Protein AF-A0A268RLD9-F1 (afdb_monomer)

Sequence (126 aa):
MLMVCHHLDPSVPEDLAFADSRIRKETIAAEDILHDLGVFSIISSDSQAMGRVGEVISRTWQTADKMKRQRGEMVVGEENDNERVKRYISKYTINPAITHGISDYVGSIEVGKVADFVLWDPGFFG

Structure (mmCIF, N/CA/C/O backbone):
data_AF-A0A268RLD9-F1
#
_entry.id   AF-A0A268RLD9-F1
#
loop_
_atom_site.group_PDB
_atom_site.id
_atom_site.type_symbol
_atom_site.label_atom_id
_atom_site.label_alt_id
_atom_site.label_comp_id
_atom_site.label_asym_id
_atom_site.label_entity_id
_atom_site.label_seq_id
_atom_site.pdbx_PDB_ins_code
_atom_site.Cartn_x
_atom_site.Cartn_y
_atom_site.Cartn_z
_atom_site.occupancy
_atom_site.B_iso_or_equiv
_atom_site.auth_seq_id
_atom_site.auth_comp_id
_atom_site.auth_asym_id
_atom_site.auth_atom_id
_atom_site.pdbx_PDB_model_num
ATOM 1 N N . MET A 1 1 ? 14.833 -8.128 -11.875 1.00 88.94 1 MET A N 1
ATOM 2 C CA . MET A 1 1 ? 13.409 -8.320 -11.520 1.00 88.94 1 MET A CA 1
ATOM 3 C C . MET A 1 1 ? 12.530 -8.117 -12.749 1.00 88.94 1 MET A C 1
ATOM 5 O O . MET A 1 1 ? 12.108 -9.119 -13.299 1.00 88.94 1 MET A O 1
ATOM 9 N N . LEU A 1 2 ? 12.359 -6.882 -13.242 1.00 94.56 2 LEU A N 1
ATOM 10 C CA . LEU A 1 2 ? 11.493 -6.558 -14.391 1.00 94.56 2 LEU A CA 1
ATOM 11 C C . LEU A 1 2 ? 11.781 -7.402 -15.648 1.00 94.56 2 LEU A C 1
ATOM 13 O O . LEU A 1 2 ? 10.852 -7.985 -16.196 1.00 94.56 2 LEU A O 1
ATOM 17 N N . MET A 1 3 ? 13.057 -7.543 -16.037 1.00 95.06 3 MET A N 1
ATOM 18 C CA . MET A 1 3 ? 13.464 -8.365 -17.192 1.00 95.06 3 MET A CA 1
ATOM 19 C C . MET A 1 3 ? 12.951 -9.810 -17.110 1.00 95.06 3 MET A C 1
ATOM 21 O O . MET A 1 3 ? 12.426 -10.335 -18.080 1.00 95.06 3 MET A O 1
ATOM 25 N N . VAL A 1 4 ? 13.042 -10.435 -15.932 1.00 95.00 4 VAL A N 1
ATOM 26 C CA . VAL A 1 4 ? 12.593 -11.822 -15.727 1.00 95.00 4 VAL A CA 1
ATOM 27 C C . VAL A 1 4 ? 11.070 -11.910 -15.781 1.00 95.00 4 VAL A C 1
ATOM 29 O O . VAL A 1 4 ? 10.539 -12.743 -16.504 1.00 95.00 4 VAL A O 1
ATOM 32 N N . CYS A 1 5 ? 10.360 -11.035 -15.060 1.00 94.12 5 CYS A N 1
ATOM 33 C CA . CYS A 1 5 ? 8.893 -11.066 -14.998 1.00 94.12 5 CYS A CA 1
ATOM 34 C C . CYS A 1 5 ? 8.235 -10.854 -16.370 1.00 94.12 5 CYS A C 1
ATOM 36 O O . CYS A 1 5 ? 7.160 -11.390 -16.627 1.00 94.12 5 CYS A O 1
ATOM 38 N N . HIS A 1 6 ? 8.890 -10.106 -17.259 1.00 95.94 6 HIS A N 1
ATOM 39 C CA . HIS A 1 6 ? 8.400 -9.824 -18.606 1.00 95.94 6 HIS A CA 1
ATOM 40 C C . HIS A 1 6 ? 9.075 -10.655 -19.707 1.00 95.94 6 HIS A C 1
ATOM 42 O O . HIS A 1 6 ? 8.811 -10.396 -20.874 1.00 95.94 6 HIS A O 1
ATOM 48 N N . HIS A 1 7 ? 9.886 -11.662 -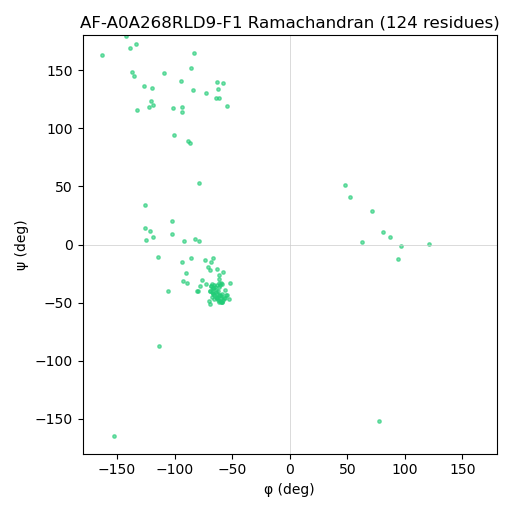19.354 1.00 96.62 7 HIS A N 1
ATOM 49 C CA . HIS A 1 7 ? 10.596 -12.525 -20.311 1.00 96.62 7 HIS A CA 1
ATOM 50 C C . HIS A 1 7 ? 11.410 -11.736 -21.356 1.00 96.62 7 HIS A C 1
ATOM 52 O O . HIS A 1 7 ? 11.412 -12.078 -22.535 1.00 96.62 7 HIS A O 1
ATOM 58 N N . LEU A 1 8 ? 12.075 -10.669 -20.911 1.00 96.94 8 LEU A N 1
ATOM 59 C CA . LEU A 1 8 ? 12.874 -9.781 -21.755 1.00 96.94 8 LEU A CA 1
ATOM 60 C C . LEU A 1 8 ? 14.301 -10.304 -21.933 1.00 96.94 8 LEU A C 1
ATOM 62 O O . LEU A 1 8 ? 14.863 -10.928 -21.025 1.00 96.94 8 LEU A O 1
ATOM 66 N N . ASP A 1 9 ? 14.913 -9.969 -23.064 1.00 97.25 9 ASP A N 1
ATOM 67 C CA . ASP A 1 9 ? 16.269 -10.366 -23.422 1.00 97.25 9 ASP A CA 1
ATOM 68 C C . ASP A 1 9 ? 17.270 -9.215 -23.180 1.00 97.25 9 ASP A C 1
ATOM 70 O O . ASP A 1 9 ? 17.189 -8.170 -23.826 1.00 97.25 9 ASP A O 1
ATOM 74 N N . PRO A 1 10 ? 18.259 -9.369 -22.275 1.00 96.50 10 PRO A N 1
ATOM 75 C CA . PRO A 1 10 ? 19.266 -8.334 -22.029 1.00 96.50 10 PRO A CA 1
ATOM 76 C C . PRO A 1 10 ? 20.208 -8.086 -23.217 1.00 96.50 10 PRO A C 1
ATOM 78 O O . PRO A 1 10 ? 20.970 -7.123 -23.182 1.00 96.50 10 PRO A O 1
ATOM 81 N N . SER A 1 11 ? 20.202 -8.944 -24.239 1.00 97.69 11 SER A N 1
ATOM 82 C CA . SER A 1 11 ? 20.955 -8.740 -25.478 1.00 97.69 11 SER A CA 1
ATOM 83 C C . SER A 1 11 ? 20.207 -7.893 -26.513 1.00 97.69 11 SER A C 1
ATOM 85 O O . SER A 1 11 ? 20.834 -7.425 -27.465 1.00 97.69 11 SER A O 1
ATOM 87 N N . VAL A 1 12 ? 18.906 -7.641 -26.312 1.00 98.25 12 VAL A N 1
ATOM 88 C CA . VAL A 1 12 ? 18.076 -6.791 -27.174 1.00 98.25 12 VAL A CA 1
ATOM 89 C C . VAL A 1 12 ? 18.061 -5.357 -26.610 1.00 98.25 12 VAL A C 1
ATOM 91 O O . VAL A 1 12 ? 17.543 -5.132 -25.512 1.00 98.25 12 VAL A O 1
ATOM 94 N N . PRO A 1 13 ? 18.629 -4.355 -27.315 1.00 98.12 13 PRO A N 1
ATOM 95 C CA . PRO A 1 13 ? 18.704 -2.977 -26.819 1.00 98.12 13 PRO A CA 1
ATOM 96 C C . PRO A 1 13 ? 17.340 -2.352 -26.499 1.00 98.12 13 PRO A C 1
ATOM 98 O O . PRO A 1 13 ? 17.226 -1.573 -25.555 1.00 98.12 13 PRO A O 1
ATOM 101 N N . GLU A 1 14 ? 16.303 -2.698 -27.259 1.00 98.38 14 GLU A N 1
ATOM 102 C CA . GLU A 1 14 ? 14.936 -2.214 -27.068 1.00 98.38 14 GLU A CA 1
ATOM 103 C C . GLU A 1 14 ? 14.304 -2.758 -25.780 1.00 98.38 14 GLU A C 1
ATOM 105 O O . GLU A 1 14 ? 13.598 -2.022 -25.091 1.00 98.38 14 GLU A O 1
ATOM 110 N N . ASP A 1 15 ? 14.611 -4.002 -25.407 1.00 98.06 15 ASP A N 1
ATOM 111 C CA . ASP A 1 15 ? 14.157 -4.617 -24.157 1.00 98.06 15 ASP A CA 1
ATOM 112 C C . ASP A 1 15 ? 14.828 -3.959 -22.947 1.00 98.06 15 ASP A C 1
ATOM 114 O O . ASP A 1 15 ? 14.172 -3.670 -21.939 1.00 98.06 15 ASP A O 1
ATOM 118 N N . LEU A 1 16 ? 16.123 -3.642 -23.065 1.00 96.50 16 LEU A N 1
ATOM 119 C CA . LEU A 1 16 ? 16.838 -2.845 -22.067 1.00 96.50 16 LEU A CA 1
ATOM 120 C C . LEU A 1 16 ? 16.252 -1.437 -21.951 1.00 96.50 16 LEU A C 1
ATOM 122 O O . LEU A 1 16 ? 15.997 -0.981 -20.838 1.00 96.50 16 LEU A O 1
ATOM 126 N N . ALA A 1 17 ? 15.999 -0.763 -23.076 1.00 97.88 17 ALA A N 1
ATOM 127 C CA . ALA A 1 17 ? 15.400 0.568 -23.087 1.00 97.88 17 ALA A CA 1
ATOM 128 C C . ALA A 1 17 ? 13.987 0.559 -22.480 1.00 97.88 17 ALA A C 1
ATOM 130 O O . ALA A 1 17 ? 13.635 1.450 -21.706 1.00 97.88 17 ALA A O 1
ATOM 131 N N . PHE A 1 18 ? 13.183 -0.470 -22.764 1.00 97.38 18 PHE A N 1
ATOM 132 C CA . PHE A 1 18 ? 11.870 -0.654 -22.152 1.00 97.38 18 PHE A CA 1
ATOM 133 C C . PHE A 1 18 ? 11.977 -0.835 -20.633 1.00 97.38 18 PHE A C 1
ATOM 135 O O . PHE A 1 18 ? 11.271 -0.153 -19.882 1.00 97.38 18 PHE A O 1
ATOM 142 N N . ALA A 1 19 ? 12.873 -1.707 -20.165 1.00 96.50 19 ALA A N 1
ATOM 143 C CA . ALA A 1 19 ? 13.084 -1.944 -18.742 1.00 96.50 19 ALA A CA 1
ATOM 144 C C . ALA A 1 19 ? 13.589 -0.693 -18.005 1.00 96.50 19 ALA A C 1
ATOM 146 O O . ALA A 1 19 ? 13.042 -0.344 -16.955 1.00 96.50 19 ALA A O 1
ATOM 147 N N . ASP A 1 20 ? 14.580 -0.002 -18.571 1.00 96.31 20 ASP A N 1
ATOM 148 C CA . ASP A 1 20 ? 15.152 1.236 -18.031 1.00 96.31 20 ASP A CA 1
ATOM 149 C C . ASP A 1 20 ? 14.098 2.345 -17.947 1.00 96.31 20 ASP A C 1
ATOM 151 O O . ASP A 1 20 ? 13.919 2.965 -16.897 1.00 96.31 20 ASP A O 1
ATOM 155 N N . SER A 1 21 ? 13.277 2.494 -18.993 1.00 97.69 21 SER A N 1
ATOM 156 C CA . SER A 1 21 ? 12.236 3.527 -19.041 1.00 97.69 21 SER A CA 1
ATOM 157 C C . SER A 1 21 ? 11.228 3.433 -17.893 1.00 97.69 21 SER A C 1
ATOM 159 O O . SER A 1 21 ? 10.604 4.438 -17.544 1.00 97.69 21 SER A O 1
ATOM 161 N N . ARG A 1 22 ? 11.056 2.247 -17.287 1.00 97.81 22 ARG A N 1
ATOM 162 C CA . ARG A 1 22 ? 10.094 1.984 -16.206 1.00 97.81 22 ARG A CA 1
ATOM 163 C C . ARG A 1 22 ? 10.654 2.220 -14.803 1.00 97.81 22 ARG A C 1
ATOM 165 O O . ARG A 1 22 ? 9.860 2.495 -13.904 1.00 97.81 22 ARG A O 1
ATOM 172 N N . ILE A 1 23 ? 11.969 2.140 -14.593 1.00 97.50 23 ILE A N 1
ATOM 173 C CA . ILE A 1 23 ? 12.587 2.211 -13.258 1.00 97.50 23 ILE A CA 1
ATOM 174 C C . ILE A 1 23 ? 13.150 3.615 -13.031 1.00 97.50 23 ILE A C 1
ATOM 176 O O . ILE A 1 23 ? 14.280 3.921 -13.392 1.00 97.50 23 ILE A O 1
ATOM 180 N N . ARG A 1 24 ? 12.355 4.486 -12.402 1.00 98.38 24 ARG A N 1
ATOM 181 C CA . ARG A 1 24 ? 12.700 5.906 -12.228 1.00 98.38 24 ARG A CA 1
ATOM 182 C C . ARG A 1 24 ? 12.713 6.282 -10.754 1.00 98.38 24 ARG A C 1
ATOM 184 O O . ARG A 1 24 ? 11.680 6.225 -10.080 1.00 98.38 24 ARG A O 1
ATOM 191 N N . LYS A 1 25 ? 13.878 6.699 -10.254 1.00 98.12 25 LYS A N 1
ATOM 192 C CA . LYS A 1 25 ? 14.070 7.092 -8.846 1.00 98.12 25 LYS A CA 1
ATOM 193 C C . LYS A 1 25 ? 13.170 8.264 -8.445 1.00 98.12 25 LYS A C 1
ATOM 195 O O . LYS A 1 25 ? 12.708 8.320 -7.312 1.00 98.12 25 LYS A O 1
ATOM 200 N N . GLU A 1 26 ? 12.890 9.168 -9.379 1.00 98.44 26 GLU A N 1
ATOM 201 C CA . GLU A 1 26 ? 12.068 10.358 -9.182 1.00 98.44 26 GLU A CA 1
ATOM 202 C C . GLU A 1 26 ? 10.622 9.967 -8.877 1.00 98.44 26 GLU A C 1
ATOM 204 O O . GLU A 1 26 ? 10.037 10.462 -7.915 1.00 98.44 26 GLU A O 1
ATOM 209 N N . THR A 1 27 ? 10.053 9.038 -9.655 1.00 98.56 27 THR A N 1
ATOM 210 C CA . THR A 1 27 ? 8.660 8.619 -9.454 1.00 98.56 27 THR A CA 1
ATOM 211 C C . THR A 1 27 ? 8.498 7.691 -8.256 1.00 98.56 27 THR A C 1
ATOM 213 O O . THR A 1 27 ? 7.469 7.765 -7.598 1.00 98.56 27 THR A O 1
ATOM 216 N N . ILE A 1 28 ? 9.512 6.883 -7.920 1.00 98.69 28 ILE A N 1
ATOM 217 C CA . ILE A 1 28 ? 9.510 6.072 -6.688 1.00 98.69 28 ILE A CA 1
ATOM 218 C C . ILE A 1 28 ? 9.576 6.982 -5.449 1.00 98.69 28 ILE A C 1
ATOM 220 O O . ILE A 1 28 ? 8.849 6.778 -4.485 1.00 98.69 28 ILE A O 1
ATOM 224 N N . ALA A 1 29 ? 10.397 8.038 -5.471 1.00 98.38 29 ALA A N 1
ATOM 225 C CA . ALA A 1 29 ? 10.429 9.008 -4.374 1.00 98.38 29 ALA A CA 1
ATOM 226 C C . ALA A 1 29 ? 9.106 9.785 -4.243 1.00 98.38 29 ALA A C 1
ATOM 228 O O . ALA A 1 29 ? 8.665 10.078 -3.132 1.00 98.38 29 ALA A O 1
ATOM 229 N N . ALA A 1 30 ? 8.463 10.111 -5.369 1.00 98.69 30 ALA A N 1
ATOM 230 C CA . ALA A 1 30 ? 7.153 10.753 -5.369 1.00 98.69 30 ALA A CA 1
ATOM 231 C C . ALA A 1 30 ? 6.047 9.831 -4.826 1.00 98.69 30 ALA A C 1
ATOM 233 O O . ALA A 1 30 ? 5.167 10.309 -4.113 1.00 98.69 30 ALA A O 1
ATOM 234 N N . GLU A 1 31 ? 6.096 8.530 -5.122 1.00 98.88 31 GLU A N 1
ATOM 235 C CA . GLU A 1 31 ? 5.123 7.532 -4.657 1.00 98.88 31 GLU A CA 1
ATOM 236 C C . GLU A 1 31 ? 4.979 7.523 -3.129 1.00 98.88 31 GLU A C 1
ATOM 238 O O . GLU A 1 31 ? 3.852 7.552 -2.630 1.00 98.88 31 GLU A O 1
ATOM 243 N N . ASP A 1 32 ? 6.084 7.600 -2.381 1.00 98.56 32 ASP A N 1
ATOM 244 C CA . ASP A 1 32 ? 6.037 7.685 -0.915 1.00 98.56 32 ASP A CA 1
ATOM 245 C C . ASP A 1 32 ? 5.212 8.888 -0.432 1.00 98.56 32 ASP A C 1
ATOM 247 O O . ASP A 1 32 ? 4.344 8.770 0.438 1.00 98.56 32 ASP A O 1
ATOM 251 N N . ILE A 1 33 ? 5.448 10.057 -1.035 1.00 98.56 33 ILE A N 1
ATOM 252 C CA . ILE A 1 33 ? 4.738 11.292 -0.692 1.00 98.56 33 ILE A CA 1
ATOM 253 C C . ILE A 1 33 ? 3.264 11.176 -1.089 1.00 98.56 33 ILE A C 1
ATOM 255 O O . ILE A 1 33 ? 2.393 11.593 -0.329 1.00 98.56 33 ILE A O 1
ATOM 259 N N . LEU A 1 34 ? 2.956 10.590 -2.248 1.00 98.75 34 LEU A N 1
ATOM 260 C CA . LEU A 1 34 ? 1.578 10.401 -2.710 1.00 98.75 34 LEU A CA 1
ATOM 261 C C . LEU A 1 34 ? 0.799 9.424 -1.818 1.00 98.75 34 LEU A C 1
ATOM 263 O O . LEU A 1 34 ? -0.389 9.648 -1.561 1.00 98.75 34 LEU A O 1
ATOM 267 N N . HIS A 1 35 ? 1.450 8.394 -1.275 1.00 98.75 35 HIS A N 1
ATOM 268 C CA . HIS A 1 35 ? 0.853 7.557 -0.236 1.00 98.75 35 HIS A CA 1
ATOM 269 C C . HIS A 1 35 ? 0.578 8.350 1.044 1.00 98.75 35 HIS A C 1
ATOM 271 O O . HIS A 1 35 ? -0.532 8.241 1.586 1.00 98.75 35 HIS A O 1
ATOM 277 N N . ASP A 1 36 ? 1.536 9.164 1.498 1.00 98.56 36 ASP A N 1
ATOM 278 C CA . ASP A 1 36 ? 1.406 9.960 2.722 1.00 98.56 36 ASP A CA 1
ATOM 279 C C . ASP A 1 36 ? 0.356 11.060 2.602 1.00 98.56 36 ASP A C 1
ATOM 281 O O . ASP A 1 36 ? -0.345 11.336 3.567 1.00 98.56 36 ASP A O 1
ATOM 285 N N . LEU A 1 37 ? 0.191 11.651 1.416 1.00 98.06 37 LEU A N 1
ATOM 286 C CA . LEU A 1 37 ? -0.868 12.614 1.101 1.00 98.06 37 LEU A CA 1
ATOM 287 C C . LEU A 1 37 ? -2.249 11.959 0.950 1.00 98.06 37 LEU A C 1
ATOM 289 O O . LEU A 1 37 ? -3.254 12.663 0.960 1.00 98.06 37 LEU A O 1
ATOM 293 N N . GLY A 1 38 ? -2.314 10.629 0.839 1.00 98.31 38 GLY A N 1
ATOM 294 C CA . GLY A 1 38 ? -3.565 9.898 0.626 1.00 98.31 38 GLY A CA 1
ATOM 295 C C . GLY A 1 38 ? -4.047 9.885 -0.827 1.00 98.31 38 GLY A C 1
ATOM 296 O O . GLY A 1 38 ? -5.163 9.444 -1.075 1.00 98.31 38 GLY A O 1
ATOM 297 N N . VAL A 1 39 ? -3.214 10.318 -1.779 1.00 98.62 39 VAL A N 1
ATOM 298 C CA . VAL A 1 39 ? -3.518 10.268 -3.219 1.00 98.62 39 VAL A CA 1
ATOM 299 C C . VAL A 1 39 ? -3.540 8.820 -3.714 1.00 98.62 39 VAL A C 1
ATOM 301 O O . VAL A 1 39 ? -4.424 8.444 -4.477 1.00 98.62 39 VAL A O 1
ATOM 304 N N . PHE A 1 40 ? -2.607 7.985 -3.244 1.00 98.69 40 PHE A N 1
ATOM 305 C CA . PHE A 1 40 ? -2.635 6.541 -3.490 1.00 98.69 40 PHE A CA 1
ATOM 306 C C . PHE A 1 40 ? -3.334 5.798 -2.353 1.00 98.69 40 PHE A C 1
ATOM 308 O O . PHE A 1 40 ? -2.892 5.817 -1.194 1.00 98.69 40 PHE A O 1
ATOM 315 N N . SER A 1 41 ? -4.428 5.124 -2.701 1.00 98.75 41 SER A N 1
ATOM 316 C CA . SER A 1 41 ? 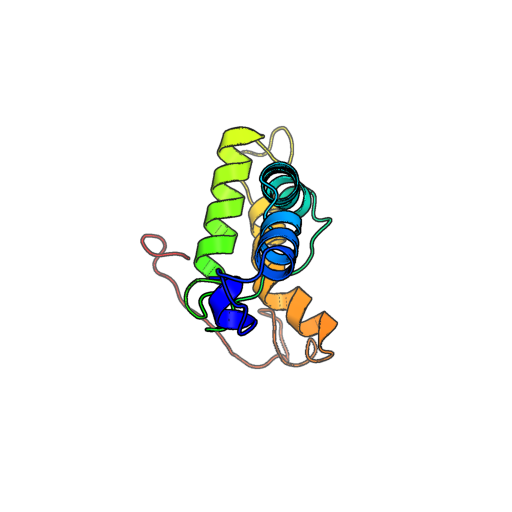-5.388 4.576 -1.741 1.00 98.75 41 SER A CA 1
ATOM 317 C C . SER A 1 41 ? -5.138 3.119 -1.354 1.00 98.75 41 SER A C 1
ATOM 319 O O . SER A 1 41 ? -5.702 2.680 -0.358 1.00 98.75 41 SER A O 1
ATOM 321 N N . ILE A 1 42 ? -4.315 2.370 -2.095 1.00 98.88 42 ILE A N 1
ATOM 322 C CA . ILE A 1 42 ? -4.108 0.926 -1.894 1.00 98.88 42 ILE A CA 1
ATOM 323 C C . ILE A 1 42 ? -2.619 0.581 -1.960 1.00 98.88 42 ILE A C 1
ATOM 325 O O . ILE A 1 42 ? -1.885 1.177 -2.744 1.00 98.88 42 ILE A O 1
ATOM 329 N N . ILE A 1 43 ? -2.195 -0.391 -1.150 1.00 98.88 43 ILE A N 1
ATOM 330 C CA . ILE A 1 43 ? -0.905 -1.083 -1.269 1.00 98.88 43 ILE A CA 1
ATOM 331 C C . ILE A 1 43 ? -1.195 -2.572 -1.484 1.00 98.88 43 ILE A C 1
ATOM 333 O O . ILE A 1 43 ? -2.044 -3.147 -0.807 1.00 98.88 43 ILE A O 1
ATOM 337 N N . SER A 1 44 ? -0.502 -3.194 -2.439 1.00 98.69 44 SER A N 1
ATOM 338 C CA . SER A 1 44 ? -0.661 -4.612 -2.784 1.00 98.69 44 SER A CA 1
ATOM 339 C C . SER A 1 44 ? 0.698 -5.303 -2.925 1.00 98.69 44 SER A C 1
ATOM 341 O O . SER A 1 44 ? 1.739 -4.654 -2.837 1.00 98.69 44 SER A O 1
ATOM 343 N N . SER A 1 45 ? 0.700 -6.630 -3.081 1.00 98.50 45 SER A N 1
ATOM 344 C CA . SER A 1 45 ? 1.930 -7.428 -3.046 1.00 98.50 45 SER A CA 1
ATOM 345 C C . SER A 1 45 ? 2.625 -7.601 -4.386 1.00 98.50 45 SER A C 1
ATOM 347 O O . SER A 1 45 ? 3.837 -7.770 -4.379 1.00 98.50 45 SER A O 1
ATOM 349 N N . ASP A 1 46 ? 1.873 -7.668 -5.487 1.00 98.06 46 ASP A N 1
ATOM 350 C CA . ASP A 1 46 ? 2.345 -8.186 -6.779 1.00 98.06 46 ASP A CA 1
ATOM 351 C C . ASP A 1 46 ? 3.084 -9.541 -6.648 1.00 98.06 46 ASP A C 1
ATOM 353 O O . ASP A 1 46 ? 4.253 -9.722 -7.009 1.00 98.06 46 ASP A O 1
ATOM 357 N N . SER A 1 47 ? 2.429 -10.491 -5.973 1.00 97.06 47 SER A N 1
ATOM 358 C CA . SER A 1 47 ? 3.048 -11.707 -5.439 1.00 97.06 47 SER A CA 1
ATOM 359 C C . SER A 1 47 ? 3.811 -12.519 -6.486 1.00 97.06 47 SER A C 1
ATOM 361 O O . SER A 1 47 ? 3.216 -13.030 -7.430 1.00 97.06 47 SER A O 1
ATOM 363 N N . GLN A 1 48 ? 5.121 -12.692 -6.263 1.00 94.88 48 GLN A N 1
ATOM 364 C CA . GLN A 1 48 ? 6.043 -13.456 -7.121 1.00 94.88 48 GLN A CA 1
ATOM 365 C C . GLN A 1 48 ? 6.216 -12.904 -8.550 1.00 94.88 48 GLN A C 1
ATOM 367 O O . GLN A 1 48 ? 7.005 -13.456 -9.314 1.00 94.88 48 GLN A O 1
ATOM 372 N N . ALA A 1 49 ? 5.569 -11.785 -8.888 1.00 95.62 49 ALA A N 1
ATOM 373 C CA . ALA A 1 49 ? 5.553 -11.196 -10.224 1.00 95.62 49 ALA A CA 1
ATOM 374 C C . ALA A 1 49 ? 6.007 -9.726 -10.233 1.00 95.62 49 ALA A C 1
ATOM 376 O O . ALA A 1 49 ? 5.555 -8.963 -11.070 1.00 95.62 49 ALA A O 1
ATOM 377 N N . MET A 1 50 ? 6.956 -9.393 -9.344 1.00 96.81 50 MET A N 1
ATOM 378 C CA . MET A 1 50 ? 7.582 -8.085 -9.039 1.00 96.81 50 MET A CA 1
ATOM 379 C C . MET A 1 50 ? 7.401 -7.644 -7.577 1.00 96.81 50 MET A C 1
ATOM 381 O O . MET A 1 50 ? 7.988 -6.646 -7.160 1.00 96.81 50 MET A O 1
ATOM 385 N N . GLY A 1 51 ? 6.739 -8.446 -6.744 1.00 97.38 51 GLY A N 1
ATOM 386 C CA . GLY A 1 51 ? 6.702 -8.197 -5.309 1.00 97.38 51 GLY A CA 1
ATOM 387 C C . GLY A 1 51 ? 6.507 -9.433 -4.431 1.00 97.38 51 GLY A C 1
ATOM 388 O O . GLY A 1 51 ? 6.801 -10.572 -4.812 1.00 97.38 51 GLY A O 1
ATOM 389 N N . ARG A 1 52 ? 6.150 -9.184 -3.167 1.00 98.38 52 ARG A N 1
ATOM 390 C CA . ARG A 1 52 ? 6.312 -10.124 -2.047 1.00 98.38 52 ARG A CA 1
ATOM 391 C C . ARG A 1 52 ? 5.028 -10.209 -1.229 1.00 98.38 52 ARG A C 1
ATOM 393 O O . ARG A 1 52 ? 4.622 -9.241 -0.596 1.00 98.38 52 ARG A O 1
ATOM 400 N N . VAL A 1 53 ? 4.407 -11.391 -1.213 1.00 98.38 53 VAL A N 1
ATOM 401 C CA . VAL A 1 53 ? 3.102 -11.616 -0.559 1.00 98.38 53 VAL A CA 1
ATOM 402 C C . VAL A 1 53 ? 3.126 -11.354 0.951 1.00 98.38 53 VAL A C 1
ATOM 404 O O . VAL A 1 53 ? 2.177 -10.792 1.484 1.00 98.38 53 VAL A O 1
ATOM 407 N N . GLY A 1 54 ? 4.229 -11.688 1.626 1.00 98.38 54 GLY A N 1
ATOM 408 C CA . GLY A 1 54 ? 4.380 -11.523 3.076 1.00 98.38 54 GLY A CA 1
ATOM 409 C C . GLY A 1 54 ? 4.782 -10.120 3.537 1.00 98.38 54 GLY A C 1
ATOM 410 O O . GLY A 1 54 ? 5.053 -9.942 4.717 1.00 98.38 54 GLY A O 1
ATOM 411 N N . GLU A 1 55 ? 4.869 -9.133 2.638 1.00 98.81 55 GLU A N 1
ATOM 412 C CA . GLU A 1 55 ? 5.409 -7.802 2.964 1.00 98.81 55 GLU A CA 1
ATOM 413 C C . GLU A 1 55 ? 4.409 -6.649 2.774 1.00 98.81 55 GLU A C 1
ATOM 415 O O . GLU A 1 55 ? 4.783 -5.493 2.925 1.00 98.81 55 GLU A O 1
ATOM 420 N N . VAL A 1 56 ? 3.132 -6.917 2.472 1.00 98.88 56 VAL A N 1
ATOM 421 C CA . VAL A 1 56 ? 2.128 -5.848 2.267 1.00 98.88 56 VAL A CA 1
ATOM 422 C C . VAL A 1 56 ? 1.987 -4.967 3.512 1.00 98.88 56 VAL A C 1
ATOM 424 O O . VAL A 1 56 ? 2.054 -3.739 3.429 1.00 98.88 56 VAL A O 1
ATOM 427 N N . ILE A 1 57 ? 1.827 -5.600 4.675 1.00 98.88 57 ILE A N 1
ATOM 428 C CA . ILE A 1 57 ? 1.625 -4.909 5.952 1.00 98.88 57 ILE A CA 1
ATOM 429 C C . ILE A 1 57 ? 2.915 -4.188 6.366 1.00 98.88 57 ILE A C 1
ATOM 431 O O . ILE A 1 57 ? 2.895 -2.980 6.603 1.00 98.88 57 ILE A O 1
ATOM 435 N N . SER A 1 58 ? 4.049 -4.891 6.365 1.00 98.81 58 SER A N 1
ATOM 436 C CA . SER A 1 58 ? 5.328 -4.328 6.808 1.00 98.81 58 SER A CA 1
ATOM 437 C C . SER A 1 58 ? 5.808 -3.174 5.931 1.00 98.81 58 SER A C 1
ATOM 439 O O . SER A 1 58 ? 6.247 -2.148 6.449 1.00 98.81 58 SER A O 1
ATOM 441 N N . ARG A 1 59 ? 5.658 -3.264 4.602 1.00 98.88 59 ARG A N 1
ATOM 442 C CA . ARG A 1 59 ? 6.005 -2.162 3.686 1.00 98.88 59 ARG A CA 1
ATOM 443 C C . ARG A 1 59 ? 5.099 -0.957 3.879 1.00 98.88 59 ARG A C 1
ATOM 445 O O . ARG A 1 59 ? 5.596 0.164 3.857 1.00 98.88 59 ARG A O 1
ATOM 452 N N . THR A 1 60 ? 3.812 -1.174 4.154 1.00 98.94 60 THR A N 1
ATOM 453 C CA . THR A 1 60 ? 2.887 -0.082 4.485 1.00 98.94 60 THR A CA 1
ATOM 454 C C . THR A 1 60 ? 3.381 0.705 5.702 1.00 98.94 60 THR A C 1
ATOM 456 O O . THR A 1 60 ? 3.456 1.936 5.655 1.00 98.94 60 THR A O 1
ATOM 459 N N . TRP A 1 61 ? 3.769 0.015 6.777 1.00 98.88 61 TRP A N 1
ATOM 460 C CA . TRP A 1 61 ? 4.250 0.669 7.997 1.00 98.88 61 TRP A CA 1
ATOM 461 C C . TRP A 1 61 ? 5.647 1.274 7.855 1.00 98.88 61 TRP A C 1
ATOM 463 O O . TRP A 1 61 ? 5.895 2.353 8.388 1.00 98.88 61 TRP A O 1
ATOM 473 N N . GLN A 1 62 ? 6.536 0.657 7.075 1.00 98.88 62 GLN A N 1
ATOM 474 C CA . GLN A 1 62 ? 7.848 1.228 6.753 1.00 98.88 62 GLN A CA 1
ATOM 475 C C . GLN A 1 62 ? 7.726 2.533 5.952 1.00 98.88 62 GLN A C 1
ATOM 477 O O . GLN A 1 62 ? 8.463 3.482 6.223 1.00 98.88 62 GLN A O 1
ATOM 482 N N . THR A 1 63 ? 6.782 2.625 5.009 1.00 98.88 63 THR A N 1
ATOM 483 C CA . THR A 1 63 ? 6.501 3.883 4.300 1.00 98.88 63 THR A CA 1
ATOM 484 C C . THR A 1 63 ? 5.945 4.936 5.260 1.00 98.88 63 THR A C 1
ATOM 486 O O . THR A 1 63 ? 6.415 6.074 5.243 1.00 98.88 63 THR A O 1
ATOM 489 N N . ALA A 1 64 ? 5.020 4.569 6.155 1.00 98.81 64 ALA A N 1
ATOM 490 C CA . ALA A 1 64 ? 4.500 5.488 7.172 1.00 98.81 64 ALA A CA 1
ATOM 491 C C . ALA A 1 64 ? 5.608 6.029 8.102 1.00 98.81 64 ALA A C 1
ATOM 493 O O . ALA A 1 64 ? 5.683 7.240 8.323 1.00 98.81 64 ALA A O 1
ATOM 494 N N . ASP A 1 65 ? 6.496 5.159 8.602 1.00 98.69 65 ASP A N 1
ATOM 495 C CA . ASP A 1 65 ? 7.656 5.534 9.429 1.00 98.69 65 ASP A CA 1
ATOM 496 C C . ASP A 1 65 ? 8.607 6.466 8.669 1.00 98.69 65 ASP A C 1
ATOM 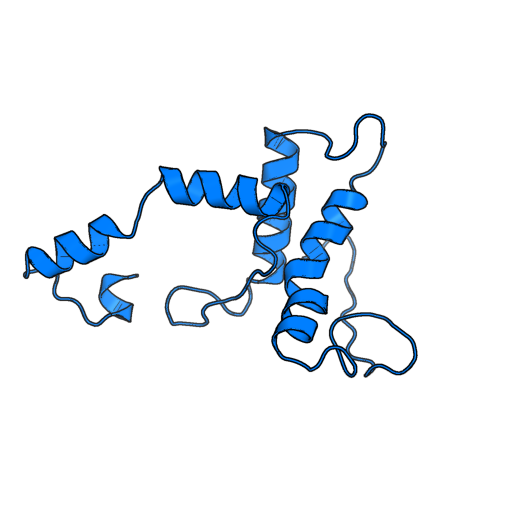498 O O . ASP A 1 65 ? 8.952 7.543 9.165 1.00 98.69 65 ASP A O 1
ATOM 502 N N . LYS A 1 66 ? 8.975 6.115 7.430 1.00 98.75 66 LYS A N 1
ATOM 503 C CA . LYS A 1 66 ? 9.829 6.957 6.582 1.00 98.75 66 LYS A CA 1
ATOM 504 C C . LYS A 1 66 ? 9.232 8.352 6.407 1.00 98.75 66 LYS A C 1
ATOM 506 O O . LYS A 1 66 ? 9.941 9.350 6.546 1.00 98.75 66 LYS A O 1
ATOM 511 N N . MET A 1 67 ? 7.936 8.431 6.120 1.00 98.56 67 MET A N 1
ATOM 512 C CA . MET A 1 67 ? 7.249 9.700 5.900 1.00 98.56 67 MET A CA 1
ATOM 513 C C . MET A 1 67 ? 7.143 10.529 7.173 1.00 98.56 67 MET A C 1
ATOM 515 O O . MET A 1 67 ? 7.343 11.740 7.108 1.00 98.56 67 MET A O 1
ATOM 519 N N . LYS A 1 68 ? 6.964 9.904 8.340 1.00 97.88 68 LYS A N 1
ATOM 520 C CA . LYS A 1 68 ? 7.101 10.600 9.624 1.00 97.88 68 LYS A CA 1
ATOM 521 C C . LYS A 1 68 ? 8.494 11.191 9.805 1.00 97.88 68 LYS A C 1
ATOM 523 O O . LYS A 1 68 ? 8.615 12.374 10.107 1.00 97.88 68 LYS A O 1
ATOM 528 N N . ARG A 1 69 ? 9.548 10.405 9.579 1.00 98.19 69 ARG A N 1
ATOM 529 C CA . ARG A 1 69 ? 10.935 10.869 9.751 1.00 98.19 69 ARG A CA 1
ATOM 530 C C . ARG A 1 69 ? 11.305 12.010 8.806 1.00 98.19 69 ARG A C 1
ATOM 532 O O . ARG A 1 69 ? 12.093 12.869 9.183 1.00 98.19 69 ARG A O 1
ATOM 539 N N . GLN A 1 70 ? 10.770 12.009 7.586 1.00 98.12 70 GLN A N 1
ATOM 540 C CA . GLN A 1 70 ? 11.124 12.994 6.559 1.00 98.12 70 GLN A CA 1
ATOM 541 C C . GLN A 1 70 ? 10.202 14.217 6.522 1.00 98.12 70 GLN A C 1
ATOM 543 O O . GLN A 1 70 ? 10.655 15.297 6.153 1.00 98.12 70 GLN A O 1
ATOM 548 N N . ARG A 1 71 ? 8.918 14.062 6.866 1.00 96.69 71 ARG A N 1
ATOM 549 C CA . ARG A 1 71 ? 7.897 15.118 6.740 1.00 96.69 71 ARG A CA 1
ATOM 550 C C . ARG A 1 71 ? 7.336 15.595 8.078 1.00 96.69 71 ARG A C 1
ATOM 552 O O . ARG A 1 71 ? 6.651 16.609 8.100 1.00 96.69 71 ARG A O 1
ATOM 559 N N . GLY A 1 72 ? 7.633 14.893 9.169 1.00 95.38 72 GLY A N 1
ATOM 560 C CA . GLY A 1 72 ? 7.154 15.215 10.508 1.00 95.38 72 GLY A CA 1
ATOM 561 C C . GLY A 1 72 ? 5.704 14.796 10.757 1.00 95.38 72 GLY A C 1
ATOM 562 O O . GLY A 1 72 ? 5.198 13.815 10.188 1.00 95.38 72 GLY A O 1
ATOM 563 N N . GLU A 1 73 ? 5.065 15.538 11.658 1.00 93.88 73 GLU A N 1
ATOM 564 C CA . GLU A 1 73 ? 3.663 15.387 12.052 1.00 93.88 73 GLU A CA 1
ATOM 565 C C . GLU A 1 73 ? 2.728 15.528 10.846 1.00 93.88 73 GLU A C 1
ATOM 567 O O . GLU A 1 73 ? 2.921 16.379 9.978 1.00 93.88 73 GLU A O 1
ATOM 572 N N . MET A 1 74 ? 1.699 14.678 10.784 1.00 93.56 74 MET A N 1
ATOM 573 C CA . MET A 1 74 ? 0.669 14.789 9.747 1.00 93.56 74 MET A CA 1
ATOM 574 C C . MET A 1 74 ? -0.347 15.886 10.081 1.00 93.56 74 MET A C 1
ATOM 576 O O . MET A 1 74 ? -0.777 16.616 9.188 1.00 93.56 74 MET A O 1
ATOM 580 N N . VAL A 1 75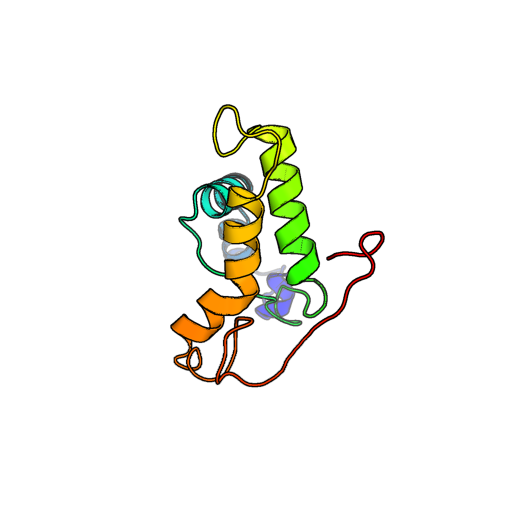 ? -0.719 15.992 11.356 1.00 91.62 75 VAL A N 1
ATOM 581 C CA . VAL A 1 75 ? -1.595 17.031 11.896 1.00 91.62 75 VAL A CA 1
ATOM 582 C C . VAL A 1 75 ? -0.792 17.798 12.935 1.00 91.62 75 VAL A C 1
ATOM 584 O O . VAL A 1 75 ? -0.287 17.210 13.885 1.00 91.62 75 VAL A O 1
ATOM 587 N N . VAL A 1 76 ? -0.636 19.103 12.716 1.00 87.81 76 VAL A N 1
ATOM 588 C CA . VAL A 1 76 ? 0.197 19.960 13.568 1.00 87.81 76 VAL A CA 1
ATOM 589 C C . VAL A 1 76 ? -0.385 20.020 14.977 1.00 87.81 76 VAL A C 1
ATOM 591 O O . VAL A 1 76 ? -1.542 20.408 15.147 1.00 87.81 76 VAL A O 1
ATOM 594 N N . GLY A 1 77 ? 0.439 19.703 15.977 1.00 87.44 77 GLY A N 1
ATOM 595 C CA . GLY A 1 77 ? 0.070 19.811 17.389 1.00 87.44 77 GLY A CA 1
ATOM 596 C C . GLY A 1 77 ? -0.627 18.579 17.967 1.00 87.44 77 GLY A C 1
ATOM 597 O O . GLY A 1 77 ? -1.064 18.625 19.116 1.00 87.44 77 GLY A O 1
ATOM 598 N N . GLU A 1 78 ? -0.723 17.481 17.212 1.00 90.44 78 GLU A N 1
ATOM 599 C CA . GLU A 1 78 ? -1.098 16.184 17.776 1.00 90.44 78 GLU A CA 1
ATOM 600 C C . GLU A 1 78 ? 0.128 15.471 18.363 1.00 90.44 78 GLU A C 1
ATOM 602 O O . GLU A 1 78 ? 1.161 15.333 17.716 1.00 90.44 78 GLU A O 1
ATOM 607 N N . GLU A 1 79 ? -0.003 14.942 19.582 1.00 92.25 79 GLU A N 1
ATOM 608 C CA . GLU A 1 79 ? 1.065 14.177 20.253 1.00 92.25 79 GLU A CA 1
ATOM 609 C C . GLU A 1 79 ? 1.180 12.718 19.761 1.00 92.25 79 GLU A C 1
ATOM 611 O O . GLU A 1 79 ? 1.958 11.926 20.294 1.00 92.25 79 GLU A O 1
ATOM 616 N N . ASN A 1 80 ? 0.379 12.323 18.770 1.00 96.25 80 ASN A N 1
ATOM 617 C CA . ASN A 1 80 ? 0.305 10.958 18.256 1.00 96.25 80 ASN A CA 1
ATOM 618 C C . ASN A 1 80 ? 0.198 10.940 16.724 1.00 96.25 80 ASN A C 1
ATOM 620 O O . ASN A 1 80 ? -0.025 11.961 16.085 1.00 96.25 80 ASN A O 1
ATOM 624 N N . ASP A 1 81 ? 0.346 9.756 16.130 1.00 98.06 81 ASP A N 1
ATOM 625 C CA . ASP A 1 81 ? 0.294 9.570 14.677 1.00 98.06 81 ASP A CA 1
ATOM 626 C C . ASP A 1 81 ? -1.043 8.984 14.191 1.00 98.06 81 ASP A C 1
ATOM 628 O O . ASP A 1 81 ? -1.085 8.401 13.106 1.00 98.06 81 ASP A O 1
ATOM 632 N N . ASN A 1 82 ? -2.133 9.078 14.964 1.00 98.06 82 ASN A N 1
ATOM 633 C CA . ASN A 1 82 ? -3.370 8.335 14.688 1.00 98.06 82 ASN A CA 1
ATOM 634 C C . ASN A 1 82 ? -3.931 8.603 13.289 1.00 98.06 82 ASN A C 1
ATOM 636 O O . ASN A 1 82 ? -4.379 7.665 12.630 1.00 98.06 82 ASN A O 1
ATOM 640 N N . GLU A 1 83 ? -3.880 9.842 12.802 1.00 98.12 83 GLU A N 1
ATOM 641 C CA . GLU A 1 83 ? -4.361 10.164 11.454 1.00 98.12 83 GLU A CA 1
ATOM 642 C C . GLU A 1 83 ? -3.509 9.510 10.359 1.00 98.12 83 GLU A C 1
ATOM 644 O O . GLU A 1 83 ? -4.045 8.966 9.387 1.00 98.12 83 GLU A O 1
ATOM 649 N N . ARG A 1 84 ? -2.185 9.434 10.554 1.00 98.38 84 ARG A N 1
ATOM 650 C CA . ARG A 1 84 ? -1.305 8.664 9.666 1.00 98.38 84 ARG A CA 1
ATOM 651 C C . ARG A 1 84 ? -1.599 7.168 9.793 1.00 98.38 84 ARG A C 1
ATOM 653 O O . ARG A 1 84 ? -1.755 6.497 8.777 1.00 98.38 84 ARG A O 1
ATOM 660 N N . VAL A 1 85 ? -1.754 6.640 11.005 1.00 98.62 85 VAL A N 1
ATOM 661 C CA . VAL A 1 85 ? -2.052 5.217 11.244 1.00 98.62 85 VAL A CA 1
ATOM 662 C C . VAL A 1 85 ? -3.350 4.797 10.552 1.00 98.62 85 VAL A C 1
ATOM 664 O O . VAL A 1 85 ? -3.340 3.836 9.782 1.00 98.62 85 VAL A O 1
ATOM 667 N N . LYS A 1 86 ? -4.442 5.549 10.733 1.00 98.62 86 LYS A N 1
ATOM 668 C CA . LYS A 1 86 ? -5.732 5.310 10.062 1.00 98.62 86 LYS A CA 1
ATOM 669 C C . LYS A 1 86 ? -5.605 5.394 8.540 1.00 98.62 86 LYS A C 1
ATOM 671 O O . LYS A 1 8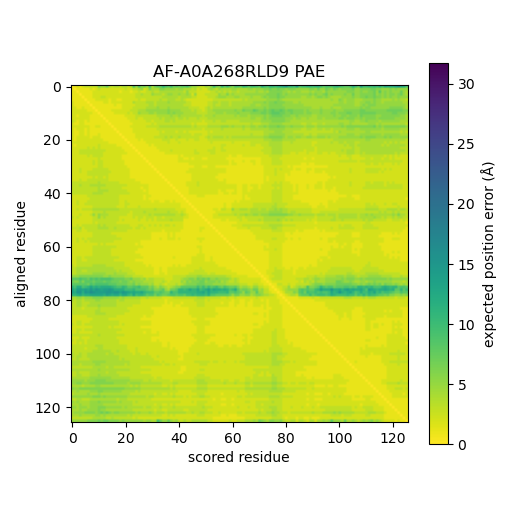6 ? -6.117 4.532 7.821 1.00 98.62 86 LYS A O 1
ATOM 676 N N . ARG A 1 87 ? -4.880 6.398 8.028 1.00 98.69 87 ARG A N 1
ATOM 677 C CA . ARG A 1 87 ? -4.636 6.542 6.586 1.00 98.69 87 ARG A CA 1
ATOM 678 C C . ARG A 1 87 ? -3.922 5.325 6.015 1.00 98.69 87 ARG A C 1
ATOM 680 O O . ARG A 1 87 ? -4.313 4.862 4.949 1.00 98.69 87 ARG A O 1
ATOM 687 N N . TYR A 1 88 ? -2.901 4.805 6.687 1.00 98.88 88 TYR A N 1
ATOM 688 C CA . TYR A 1 88 ? -2.092 3.702 6.170 1.00 98.88 88 TYR A CA 1
ATOM 689 C C . TYR A 1 88 ? -2.745 2.331 6.370 1.00 98.88 88 TYR A C 1
ATOM 691 O O . TYR A 1 88 ? -2.742 1.545 5.425 1.00 98.88 88 TYR A O 1
ATOM 699 N N . ILE A 1 89 ? -3.398 2.060 7.508 1.00 98.88 89 ILE A N 1
ATOM 700 C CA . ILE A 1 89 ? -4.115 0.787 7.708 1.00 98.88 89 ILE A CA 1
ATOM 701 C C . ILE A 1 89 ? -5.241 0.607 6.685 1.00 98.88 89 ILE A C 1
ATOM 703 O O . ILE A 1 89 ? -5.465 -0.504 6.206 1.00 98.88 89 ILE A O 1
ATOM 707 N N . SER A 1 90 ? -5.896 1.697 6.260 1.00 98.94 90 SER A N 1
ATOM 708 C CA . SER A 1 90 ? -6.939 1.627 5.229 1.00 98.94 90 SER A CA 1
ATOM 709 C C . SER A 1 90 ? -6.424 1.111 3.878 1.00 98.94 90 SER A C 1
ATOM 711 O O . SER A 1 90 ? -7.191 0.503 3.132 1.00 98.94 90 SER A O 1
ATOM 713 N N . LYS A 1 91 ? -5.122 1.280 3.581 1.00 98.94 91 LYS A N 1
ATOM 714 C CA . LYS A 1 91 ? -4.516 0.931 2.284 1.00 98.94 91 LYS A CA 1
ATOM 715 C C . LYS A 1 91 ? -4.454 -0.572 2.017 1.00 98.94 91 LYS A C 1
ATOM 717 O O . LYS A 1 91 ? -4.380 -0.957 0.854 1.00 98.94 91 LYS A O 1
ATOM 722 N N . TYR A 1 92 ? -4.504 -1.405 3.055 1.00 98.88 92 TYR A N 1
ATOM 723 C CA . TYR A 1 92 ? -4.517 -2.867 2.925 1.00 98.88 92 TYR A CA 1
ATOM 724 C C . TYR A 1 92 ? -5.702 -3.541 3.633 1.00 98.88 92 TYR A C 1
ATOM 726 O O . TYR A 1 92 ? -5.779 -4.765 3.649 1.00 98.88 92 TYR A O 1
ATOM 734 N N . THR A 1 93 ? -6.629 -2.767 4.207 1.00 98.94 93 THR A N 1
ATOM 735 C CA . THR A 1 93 ? -7.846 -3.294 4.846 1.00 98.94 93 THR A CA 1
ATOM 736 C C . THR A 1 93 ? -9.092 -2.861 4.070 1.00 98.94 93 THR A C 1
ATOM 738 O O . THR A 1 93 ? -9.525 -3.565 3.157 1.00 98.94 93 THR A O 1
ATOM 741 N N . ILE A 1 94 ? -9.648 -1.685 4.366 1.00 98.88 94 ILE A N 1
ATOM 742 C CA . ILE A 1 94 ? -10.960 -1.287 3.851 1.00 98.88 94 ILE A CA 1
ATOM 743 C C . ILE A 1 94 ? -10.931 -0.818 2.390 1.00 98.88 94 ILE A C 1
ATOM 745 O O . ILE A 1 94 ? -11.854 -1.130 1.642 1.00 98.88 94 ILE A O 1
ATOM 749 N N . ASN A 1 95 ? -9.876 -0.133 1.931 1.00 98.88 95 ASN A N 1
ATOM 750 C CA . ASN A 1 95 ? -9.841 0.400 0.560 1.00 98.88 95 ASN A CA 1
ATOM 751 C C . ASN A 1 95 ? -9.790 -0.706 -0.512 1.00 98.88 95 ASN A C 1
ATOM 753 O O . ASN A 1 95 ? -10.541 -0.602 -1.488 1.00 98.88 95 ASN A O 1
ATOM 757 N N . PRO A 1 96 ? -8.986 -1.783 -0.358 1.00 98.88 96 PRO A N 1
ATOM 758 C CA . PRO A 1 96 ? -9.082 -2.939 -1.248 1.00 98.88 96 PRO A CA 1
ATOM 759 C C . PRO A 1 96 ? -10.474 -3.579 -1.234 1.00 98.88 96 PRO A C 1
ATOM 761 O O . PRO A 1 96 ? -11.015 -3.881 -2.296 1.00 98.88 96 PRO A O 1
ATOM 764 N N . ALA A 1 97 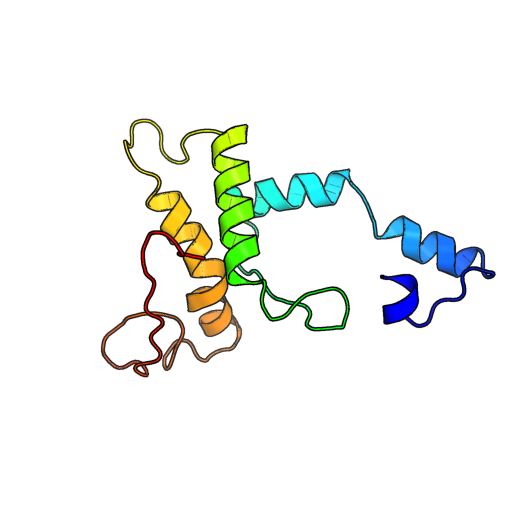? -11.085 -3.736 -0.053 1.00 98.88 97 ALA A N 1
ATOM 765 C CA . ALA A 1 97 ? -12.404 -4.353 0.074 1.00 98.88 97 ALA A CA 1
ATOM 766 C C . ALA A 1 97 ? -13.500 -3.540 -0.638 1.00 98.88 97 ALA A C 1
ATOM 768 O O . ALA A 1 97 ? -14.318 -4.117 -1.353 1.00 98.88 97 ALA A O 1
ATOM 769 N N . ILE A 1 98 ? -13.480 -2.207 -0.507 1.00 98.88 98 ILE A N 1
ATOM 770 C CA . ILE A 1 98 ? -14.377 -1.302 -1.246 1.00 98.88 98 ILE A CA 1
ATOM 771 C C . ILE A 1 98 ? -14.143 -1.443 -2.752 1.00 98.88 98 ILE A C 1
ATOM 773 O O . ILE A 1 98 ? -15.086 -1.644 -3.511 1.00 98.88 98 ILE A O 1
ATOM 777 N N . THR A 1 99 ? -12.882 -1.376 -3.186 1.00 98.75 99 THR A N 1
ATOM 778 C CA . THR A 1 99 ? -12.515 -1.401 -4.613 1.00 98.75 99 THR A CA 1
ATOM 779 C C . THR A 1 99 ? -12.956 -2.689 -5.304 1.00 98.75 99 THR A C 1
ATOM 781 O O . THR A 1 99 ? -13.367 -2.658 -6.461 1.00 98.75 99 THR A O 1
ATOM 784 N N . HIS A 1 100 ? -12.913 -3.814 -4.591 1.00 98.75 100 HIS A N 1
ATOM 785 C CA . HIS A 1 100 ? -13.342 -5.113 -5.104 1.00 98.75 100 HIS A CA 1
ATOM 786 C C . HIS A 1 100 ? -14.818 -5.449 -4.823 1.00 98.75 100 HIS A C 1
ATOM 788 O O . HIS A 1 100 ? -15.258 -6.535 -5.189 1.00 98.75 100 HIS A O 1
ATOM 794 N N . GLY A 1 101 ? -15.593 -4.546 -4.209 1.00 98.69 101 GLY A N 1
ATOM 795 C CA . GLY A 1 101 ? -17.028 -4.746 -3.970 1.00 98.69 101 GLY A CA 1
ATOM 796 C C . GLY A 1 101 ? -17.353 -5.788 -2.894 1.00 98.69 101 GLY A C 1
ATOM 797 O O . GLY A 1 101 ? -18.395 -6.435 -2.961 1.00 98.69 101 GLY A O 1
ATOM 798 N N . ILE A 1 102 ? -16.461 -5.971 -1.916 1.00 98.75 102 ILE A N 1
ATOM 799 C CA . ILE A 1 102 ? -16.604 -6.950 -0.822 1.00 98.75 102 ILE A CA 1
ATOM 800 C C . ILE A 1 102 ? -16.573 -6.304 0.572 1.00 98.75 102 ILE A C 1
ATOM 802 O O . ILE A 1 102 ? -16.471 -7.002 1.582 1.00 98.75 102 ILE A O 1
ATOM 806 N N . SER A 1 103 ? -16.661 -4.972 0.650 1.00 98.75 103 SER A N 1
ATOM 807 C CA . SER A 1 103 ? -16.582 -4.217 1.908 1.00 98.75 103 SER A CA 1
ATOM 808 C C . SER A 1 103 ? -17.706 -4.516 2.892 1.00 98.75 103 SER A C 1
ATOM 810 O O . SER A 1 103 ? -17.521 -4.278 4.080 1.00 98.75 103 SER A O 1
ATOM 812 N N . ASP A 1 104 ? -18.839 -5.047 2.434 1.00 98.62 104 ASP A N 1
ATOM 813 C CA . ASP A 1 104 ? -19.939 -5.458 3.316 1.00 98.62 104 ASP A CA 1
ATOM 814 C C . ASP A 1 104 ? -19.585 -6.709 4.136 1.00 98.62 104 ASP A C 1
ATOM 816 O O . ASP A 1 104 ? -20.183 -6.955 5.180 1.00 98.62 104 ASP A O 1
ATOM 820 N N . TYR A 1 105 ? -18.583 -7.479 3.695 1.00 98.62 105 TYR A N 1
ATOM 821 C CA . TYR A 1 105 ? -18.182 -8.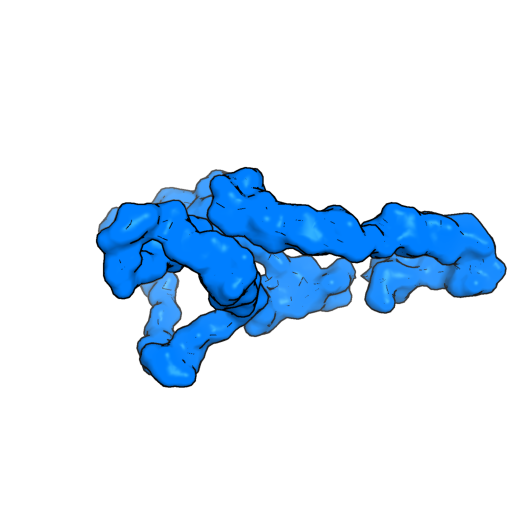738 4.322 1.00 98.62 105 TYR A CA 1
ATOM 822 C C . TYR A 1 105 ? -16.881 -8.616 5.119 1.00 98.62 105 TYR A C 1
ATOM 824 O O . TYR A 1 105 ? -16.780 -9.204 6.191 1.00 98.62 105 TYR A O 1
ATOM 832 N N . VAL A 1 106 ? -15.883 -7.882 4.611 1.00 98.81 106 VAL A N 1
ATOM 833 C CA . VAL A 1 106 ? -14.512 -7.849 5.162 1.00 98.81 106 VAL A CA 1
ATOM 834 C C . VAL A 1 106 ? -13.887 -6.448 5.098 1.00 98.81 106 VAL A C 1
ATOM 836 O O . VAL A 1 106 ? -14.487 -5.490 4.608 1.00 98.81 106 VAL A O 1
ATOM 839 N N . GLY A 1 107 ? -12.647 -6.325 5.581 1.00 98.50 107 GLY A N 1
ATOM 840 C CA . GLY A 1 107 ? -11.809 -5.134 5.406 1.00 98.50 107 GLY A CA 1
ATOM 841 C C . GLY A 1 107 ? -11.824 -4.151 6.577 1.00 98.50 107 GLY A C 1
ATOM 842 O O . GLY A 1 107 ? -11.113 -3.155 6.528 1.00 98.50 107 GLY A O 1
ATOM 843 N N . SER A 1 108 ? -12.589 -4.404 7.636 1.00 98.81 108 SER A N 1
ATOM 844 C CA . SER A 1 108 ? -12.589 -3.582 8.853 1.00 98.81 108 SER A CA 1
ATOM 845 C C . SER A 1 108 ? -13.221 -4.330 10.027 1.00 98.81 108 SER A C 1
ATOM 847 O O . SER A 1 108 ? -13.934 -5.316 9.847 1.00 98.81 108 SER A O 1
ATOM 849 N N . ILE A 1 109 ? -12.963 -3.839 11.240 1.00 98.62 109 ILE A N 1
ATOM 850 C CA . ILE A 1 109 ? -13.581 -4.341 12.470 1.00 98.62 109 ILE A CA 1
ATOM 851 C C . ILE A 1 109 ? -14.889 -3.574 12.687 1.00 98.62 109 ILE A C 1
ATOM 853 O O . ILE A 1 109 ? -14.906 -2.521 13.322 1.00 98.62 109 ILE A O 1
ATOM 857 N N . GLU A 1 110 ? -15.977 -4.088 12.118 1.00 98.69 110 GLU A N 1
ATOM 858 C CA . GLU A 1 110 ? -17.321 -3.508 12.204 1.00 98.69 110 GLU A CA 1
ATOM 859 C C . GLU A 1 110 ? -18.366 -4.603 12.455 1.00 98.69 110 GLU A C 1
ATOM 861 O O . GLU A 1 110 ? -18.219 -5.745 12.013 1.00 98.69 110 GLU A O 1
ATOM 866 N N . VAL A 1 111 ? -19.440 -4.262 13.173 1.00 98.50 111 VAL A N 1
ATOM 867 C CA . VAL A 1 111 ? -20.530 -5.204 13.469 1.00 98.50 111 VAL A CA 1
ATOM 868 C C . VAL A 1 111 ? -21.199 -5.655 12.169 1.00 98.50 111 VAL A C 1
ATOM 870 O O . VAL A 1 111 ? -21.532 -4.835 11.320 1.00 98.50 111 VAL A O 1
ATOM 873 N N . GLY A 1 112 ? -21.428 -6.964 12.039 1.00 98.31 112 GLY A N 1
ATOM 874 C CA . GLY A 1 112 ? -22.068 -7.571 10.867 1.00 98.31 112 GLY A CA 1
ATOM 875 C C . GLY A 1 112 ? -21.094 -8.091 9.805 1.00 98.31 112 GLY A C 1
ATOM 876 O O . GLY A 1 112 ? -21.520 -8.866 8.953 1.00 98.31 112 GLY A O 1
ATOM 877 N N . LYS A 1 113 ? -19.803 -7.740 9.885 1.00 98.69 113 LYS A N 1
ATOM 878 C CA . LYS A 1 113 ? -18.750 -8.296 9.020 1.00 98.69 113 LYS A CA 1
ATOM 879 C C . LYS A 1 113 ? -18.235 -9.641 9.537 1.00 98.69 113 LYS A C 1
ATOM 881 O O . LYS A 1 113 ? -18.466 -10.018 10.688 1.00 98.69 113 LYS A O 1
ATOM 886 N N . VAL A 1 114 ? -17.522 -10.364 8.678 1.00 98.56 114 VAL A N 1
ATOM 887 C CA . VAL A 1 114 ? -16.826 -11.606 9.032 1.00 98.56 114 VAL A CA 1
ATOM 888 C C . VAL A 1 114 ? -15.740 -11.308 10.073 1.00 98.56 114 VAL A C 1
ATOM 890 O O . VAL A 1 114 ? -15.040 -10.299 9.989 1.00 98.56 114 VAL A O 1
ATOM 893 N N . ALA A 1 115 ? -15.597 -12.191 11.064 1.00 98.56 115 ALA A N 1
ATOM 894 C CA . ALA A 1 115 ? -14.643 -12.061 12.167 1.00 98.56 115 ALA A CA 1
ATOM 895 C C . ALA A 1 115 ? -13.202 -12.456 11.771 1.00 98.56 115 ALA A C 1
ATOM 897 O O . ALA A 1 115 ? -12.568 -13.282 12.429 1.00 98.56 115 ALA A O 1
ATOM 898 N N . ASP A 1 116 ? -12.689 -11.855 10.696 1.00 98.69 116 ASP A N 1
ATOM 899 C CA . ASP A 1 116 ? -11.327 -12.065 10.197 1.00 98.69 116 ASP A CA 1
ATOM 900 C C . ASP A 1 116 ? -10.357 -11.116 10.913 1.00 98.69 116 ASP A C 1
ATOM 902 O O . ASP A 1 116 ? -10.090 -9.996 10.472 1.00 98.69 116 ASP A O 1
ATOM 906 N N . PHE A 1 117 ? -9.848 -11.557 12.064 1.00 98.25 117 PHE A N 1
ATOM 907 C CA . PHE A 1 117 ? -8.976 -10.754 12.921 1.00 98.25 117 PHE A CA 1
ATOM 908 C C . PHE A 1 117 ? -7.529 -11.241 12.914 1.00 98.25 117 PHE A C 1
ATOM 910 O O . PHE A 1 117 ? -7.248 -12.437 12.864 1.00 98.25 117 PHE A O 1
ATOM 917 N N . VAL A 1 118 ? -6.605 -10.291 13.053 1.00 98.50 118 VAL A N 1
ATOM 918 C CA . VAL A 1 118 ? -5.183 -10.554 13.284 1.00 98.50 118 VAL A CA 1
ATOM 919 C C . VAL A 1 118 ? -4.793 -9.896 14.600 1.00 98.50 118 VAL A C 1
ATOM 921 O O . V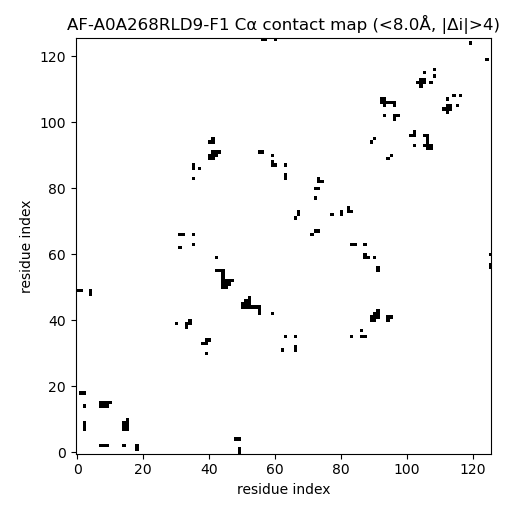AL A 1 118 ? -4.997 -8.695 14.780 1.00 98.50 118 VAL A O 1
ATOM 924 N N . LEU A 1 119 ? -4.250 -10.686 15.526 1.00 98.38 119 LEU A N 1
ATOM 925 C CA . LEU A 1 119 ? -3.723 -10.186 16.791 1.00 98.38 119 LEU A CA 1
ATOM 926 C C . LEU A 1 119 ? -2.222 -9.948 16.659 1.00 98.38 119 LEU A C 1
ATOM 928 O O . LEU A 1 119 ? -1.510 -10.758 16.068 1.00 98.38 119 LEU A O 1
ATOM 932 N N . TRP A 1 120 ? -1.756 -8.860 17.260 1.00 98.50 120 TRP A N 1
ATOM 933 C CA . TRP A 1 120 ? -0.351 -8.482 17.281 1.00 98.50 120 TRP A CA 1
ATOM 934 C C . TRP A 1 120 ? 0.098 -8.249 18.717 1.00 98.50 120 TRP A C 1
ATOM 936 O O . TRP A 1 120 ? -0.594 -7.583 19.489 1.00 98.50 120 TRP A O 1
ATOM 946 N N . ASP A 1 121 ? 1.281 -8.753 19.052 1.00 98.50 121 ASP A N 1
ATOM 947 C CA . ASP A 1 121 ? 2.060 -8.191 20.151 1.00 98.50 121 ASP A CA 1
ATOM 948 C C . ASP A 1 1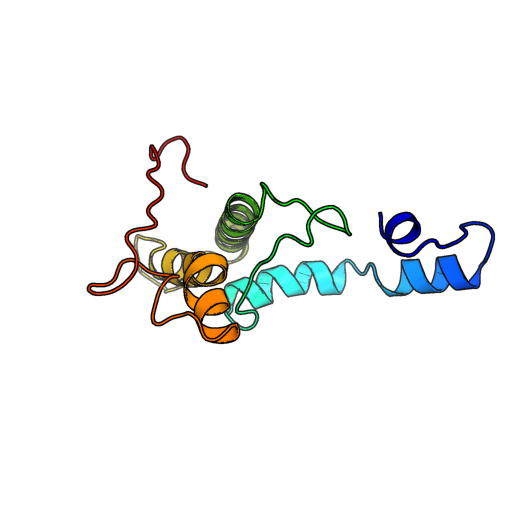21 ? 2.619 -6.835 19.676 1.00 98.50 121 ASP A C 1
ATOM 950 O O . ASP A 1 121 ? 3.193 -6.783 18.582 1.00 98.50 121 ASP A O 1
ATOM 954 N N . PRO A 1 122 ? 2.473 -5.736 20.442 1.00 98.31 122 PRO A N 1
ATOM 955 C CA . PRO A 1 122 ? 2.992 -4.426 20.053 1.00 98.31 122 PRO A CA 1
ATOM 956 C C . PRO A 1 122 ? 4.477 -4.414 19.661 1.00 98.31 122 PRO A C 1
ATOM 958 O O . PRO A 1 122 ? 4.855 -3.655 18.773 1.00 98.31 122 PRO A O 1
ATOM 961 N N . GLY A 1 123 ? 5.314 -5.262 20.272 1.00 97.94 123 GLY A N 1
ATOM 962 C CA . GLY A 1 123 ? 6.738 -5.375 19.933 1.00 97.94 123 GLY A CA 1
ATOM 963 C C . GLY A 1 123 ? 7.008 -5.974 18.547 1.00 97.94 123 GLY A C 1
ATOM 964 O O . GLY A 1 123 ? 8.118 -5.845 18.033 1.00 97.94 123 GLY A O 1
ATOM 965 N N . PHE A 1 124 ? 5.997 -6.599 17.939 1.00 98.12 124 PHE A N 1
ATOM 966 C CA . PHE A 1 124 ? 6.064 -7.284 16.647 1.00 98.12 124 PHE A CA 1
ATOM 967 C C . PHE A 1 124 ? 5.015 -6.782 15.651 1.00 98.12 124 PHE A C 1
ATOM 969 O O . PHE A 1 124 ? 4.761 -7.451 14.656 1.00 98.12 124 PHE A O 1
ATOM 976 N N . PHE A 1 125 ? 4.374 -5.641 15.913 1.00 98.69 125 PHE A N 1
ATOM 977 C CA . PHE A 1 125 ? 3.351 -5.105 15.024 1.00 98.69 125 PHE A CA 1
ATOM 978 C C . PHE A 1 125 ? 3.912 -4.780 13.631 1.00 98.69 125 PHE A C 1
ATOM 980 O O . PHE A 1 125 ? 4.831 -3.967 13.504 1.00 98.69 125 PHE A O 1
ATOM 987 N N . GLY A 1 126 ? 3.271 -5.341 12.600 1.00 95.19 126 GLY A N 1
ATOM 988 C CA . GLY A 1 126 ? 3.518 -5.026 11.191 1.00 95.19 126 GLY A CA 1
ATOM 989 C C . GLY A 1 126 ? 4.597 -5.879 10.549 1.00 95.19 126 GLY A C 1
ATOM 990 O O . GLY A 1 126 ? 5.370 -5.299 9.756 1.00 95.19 126 GLY A O 1
#

Solvent-accessible surface area (backbone atoms only — not comparable to full-atom values): 7644 Å² total; per-residue (Å²): 105,71,48,68,69,67,74,49,50,89,87,39,70,67,46,44,50,55,54,54,76,68,67,48,71,69,60,56,59,45,46,58,52,34,43,75,74,55,75,50,57,65,58,75,29,52,62,84,64,86,37,44,68,92,40,43,59,32,51,48,51,50,51,52,50,50,46,36,76,75,68,48,71,88,55,89,90,55,97,65,61,60,72,55,52,55,59,50,54,32,16,72,27,36,42,49,20,51,76,71,74,43,46,79,43,39,36,60,97,53,92,87,35,57,91,84,77,84,88,68,58,82,95,68,62,90

InterPro domains:
  IPR005848 Urease, alpha subunit [PR01752] (20-36)
  IPR005848 Urease, alpha subunit [PR01752] (86-101)
  IPR005848 Urease, alpha subunit [PR01752] (112-125)
  IPR006680 Amidohydrolase-related [PF01979] (3-121)
  IPR017950 Urease active site [PS00145] (3-19)
  IPR017951 Urease alpha subunit, C-terminal [PS51368] (1-126)
  IPR032466 Metal-dependent hydrolase [SSF51556] (1-117)
  IPR050112 Urease Alpha Subunit [PTHR43440] (1-126)

Organism: Shouchella clausii (NCBI:txid79880)

pLDDT: mean 97.61, std 2.15, range [87.44, 98.94]

Radius of gyration: 17.88 Å; Cα contacts (8 Å, |Δi|>4): 104; chains: 1; bounding box: 43×33×47 Å

Nearest PDB structures (foldseek):
  1krb-assembly1_C  TM=9.817E-01  e=8.429E-12  Klebsiella aerogenes
  1fwg-assembly1_C  TM=9.753E-01  e=8.972E-12  Klebsiella aerogenes
  1ejt-assembly1_C  TM=9.759E-01  e=1.016E-11  Klebsiella aerogenes
  1fwa-assembly1_C  TM=9.754E-01  e=1.082E-11  Klebsiella aerogenes
  1fwh-assembly1_C  TM=9.549E-01  e=6.566E-12  Klebsiella aerogenes

Mean predicted aligned error: 2.73 Å

Secondary structure (DSSP, 8-state):
-HHHHTT--TTSHHHHHHHHHH--HHHHHHHHHHHHHT-S------BTTTB-GGGHHHHHHHHHHHHHHHH--SSTT-SS-HHHHHHHHTTTTHHHHHHTT-TTTSSS--TTS--------GGG--

Foldseek 3Di:
DQCVLVVHDPVDVVSVVVVVVPDDPVVVVVVLVCLQVLVQQAFAACPPNPGHHVCRQVVLVVSLVVCCVVPNAPDPPDPDNVVSVVSSLRRHFQSVCVVVVNNQATRDDDPNHDPDDDDDDPVGGD